Protein AF-A0A511D660-F1 (afdb_monomer_lite)

Foldseek 3Di:
DDDDDDDPPVPPDPPPPVPDDPPPFDKDKDKDWAQPVCNVVVVVVCVVVQWDWDDWDADPDNRTIMTMTMHTDDDD

Secondary structure (DSSP, 8-state):
------S-SSSSSSSTT---PPPP--EEEEEEEEPGGGHHHHHHHHHHTTPEEEEEEE-SSTT-EEEEEEEE----

Structure (mmCIF, N/CA/C/O backbone):
data_AF-A0A511D660-F1
#
_entry.id   AF-A0A511D660-F1
#
loop_
_atom_site.group_PDB
_atom_site.id
_atom_site.type_symbol
_atom_site.label_atom_id
_atom_site.label_alt_id
_atom_site.label_comp_id
_atom_site.label_asym_id
_atom_site.label_entity_id
_atom_site.label_seq_id
_atom_site.pdbx_PDB_ins_code
_atom_site.Cartn_x
_atom_site.Cartn_y
_atom_site.Cartn_z
_atom_site.occupancy
_atom_site.B_iso_or_equiv
_atom_site.auth_seq_id
_atom_site.auth_comp_id
_atom_site.auth_asym_id
_atom_site.auth_atom_id
_atom_site.pdbx_PDB_model_num
ATOM 1 N N . MET A 1 1 ? -41.964 17.832 60.680 1.00 42.94 1 MET A N 1
ATOM 2 C CA . MET A 1 1 ? -42.562 17.101 59.539 1.00 42.94 1 MET A CA 1
ATOM 3 C C . MET A 1 1 ? -41.666 17.288 58.316 1.00 42.94 1 MET A C 1
ATOM 5 O O . MET A 1 1 ? -41.408 18.419 57.933 1.00 42.94 1 MET A O 1
ATOM 9 N N . ARG A 1 2 ? -41.115 16.205 57.763 1.00 47.12 2 ARG A N 1
ATOM 10 C CA . ARG A 1 2 ? -40.331 16.131 56.508 1.00 47.12 2 ARG A CA 1
ATOM 11 C C . ARG A 1 2 ? -41.006 15.047 55.640 1.00 47.12 2 ARG A C 1
ATOM 13 O O . ARG A 1 2 ? -41.636 14.178 56.237 1.00 47.12 2 ARG A O 1
ATOM 20 N N . PRO A 1 3 ? -40.752 14.937 54.325 1.00 56.28 3 PRO A N 1
ATOM 21 C CA . PRO A 1 3 ? -40.353 15.968 53.356 1.00 56.28 3 PRO A CA 1
ATOM 22 C C . PRO A 1 3 ? -41.099 15.807 52.003 1.00 56.28 3 PRO A C 1
ATOM 24 O O . PRO A 1 3 ? -41.476 14.700 51.632 1.00 56.28 3 PRO A O 1
ATOM 27 N N . ARG A 1 4 ? -41.255 16.863 51.191 1.00 51.03 4 ARG A N 1
ATOM 28 C CA . ARG A 1 4 ? -41.634 16.685 49.774 1.00 51.03 4 ARG A CA 1
ATOM 29 C C . ARG A 1 4 ? -40.410 16.900 48.895 1.00 51.03 4 ARG A C 1
ATOM 31 O O . ARG A 1 4 ? -39.942 18.012 48.689 1.00 51.03 4 ARG A O 1
ATOM 38 N N . ALA A 1 5 ? -39.840 15.769 48.501 1.00 50.72 5 ALA A N 1
ATOM 39 C CA . ALA A 1 5 ? -38.677 15.640 47.651 1.00 50.72 5 ALA A CA 1
ATOM 40 C C . ALA A 1 5 ? -39.060 15.930 46.193 1.00 50.72 5 ALA A C 1
ATOM 42 O O . ALA A 1 5 ? -39.660 15.092 45.529 1.00 50.72 5 ALA A O 1
ATOM 43 N N . GLU A 1 6 ? -38.676 17.095 45.681 1.00 51.81 6 GLU A N 1
ATOM 44 C CA . GLU A 1 6 ? -38.775 17.439 44.257 1.00 51.81 6 GLU A CA 1
ATOM 45 C C . GLU A 1 6 ? -37.382 17.796 43.738 1.00 51.81 6 GLU A C 1
ATOM 47 O O . GLU A 1 6 ? -37.060 18.939 43.444 1.00 51.81 6 GLU A O 1
ATOM 52 N N . SER A 1 7 ? -36.479 16.813 43.715 1.00 48.72 7 SER A N 1
ATOM 53 C CA . SER A 1 7 ? -35.117 16.996 43.186 1.00 48.72 7 SER A CA 1
ATOM 54 C C . SER A 1 7 ? -34.493 15.671 42.734 1.00 48.72 7 SER A C 1
ATOM 56 O O . SER A 1 7 ? -33.373 15.351 43.120 1.00 48.72 7 SER A O 1
ATOM 58 N N . ALA A 1 8 ? -35.205 14.829 41.973 1.00 52.69 8 ALA A N 1
ATOM 59 C CA . ALA A 1 8 ? -34.614 13.549 41.542 1.00 52.69 8 ALA A CA 1
ATOM 60 C C . ALA A 1 8 ? -35.189 12.908 40.265 1.00 52.69 8 ALA A C 1
ATOM 62 O O . ALA A 1 8 ? -34.828 11.774 39.957 1.00 52.69 8 ALA A O 1
ATOM 63 N N . ALA A 1 9 ? -36.062 13.580 39.506 1.00 55.66 9 ALA A N 1
ATOM 64 C CA . ALA A 1 9 ? -36.663 12.985 38.303 1.00 55.66 9 ALA A CA 1
ATOM 65 C C . ALA A 1 9 ? -35.871 13.252 37.010 1.00 55.66 9 ALA A C 1
ATOM 67 O O . ALA A 1 9 ? -36.019 12.516 36.042 1.00 55.66 9 ALA A O 1
ATOM 68 N N . TRP A 1 10 ? -34.976 14.244 36.997 1.00 49.44 10 TRP A N 1
ATOM 69 C CA . TRP A 1 10 ? -34.186 14.580 35.806 1.00 49.44 10 TRP A CA 1
ATOM 70 C C . TRP A 1 10 ? -32.854 13.813 35.697 1.00 49.44 10 TRP A C 1
ATOM 72 O O . TRP A 1 10 ? -32.155 13.928 34.696 1.00 49.44 10 TRP A O 1
ATOM 82 N N . ARG A 1 11 ? -32.487 12.987 36.688 1.00 57.12 11 ARG A N 1
ATOM 83 C CA . ARG A 1 11 ? -31.165 12.325 36.749 1.00 57.12 11 ARG A CA 1
ATOM 84 C C . ARG A 1 11 ? -31.078 10.965 36.029 1.00 57.12 11 ARG A C 1
ATOM 86 O O . ARG A 1 11 ? -30.078 10.281 36.205 1.00 57.12 11 ARG A O 1
ATOM 93 N N . ARG A 1 12 ? -32.089 10.522 35.263 1.00 57.94 12 ARG A N 1
ATOM 94 C CA . ARG A 1 12 ? -32.155 9.120 34.775 1.00 57.94 12 ARG A CA 1
ATOM 95 C C . ARG A 1 12 ? -32.301 8.876 33.271 1.00 57.94 12 ARG A C 1
ATOM 97 O O . ARG A 1 12 ? -32.364 7.715 32.886 1.00 57.94 12 ARG A O 1
ATOM 104 N N . THR A 1 13 ? -32.281 9.900 32.418 1.00 58.53 13 THR A N 1
ATOM 105 C CA . THR A 1 13 ? -32.527 9.696 30.970 1.00 58.53 13 THR A CA 1
ATOM 106 C C . THR A 1 13 ? -31.364 10.091 30.057 1.00 58.53 13 THR A C 1
ATOM 108 O O . THR A 1 13 ? -31.469 9.940 28.847 1.00 58.53 13 THR A O 1
ATOM 111 N N . LEU A 1 14 ? -30.237 10.561 30.605 1.00 53.56 14 LEU A N 1
ATOM 112 C CA . LEU A 1 14 ? -29.093 11.023 29.800 1.00 53.56 14 LEU A CA 1
ATOM 113 C C . LEU A 1 14 ? -27.869 10.097 29.828 1.00 53.56 14 LEU A C 1
ATOM 115 O O . LEU A 1 14 ? -26.931 10.322 29.072 1.00 53.56 14 LEU A O 1
ATOM 119 N N . GLN A 1 15 ? -27.870 9.033 30.636 1.00 56.22 15 GLN A N 1
ATOM 120 C CA . GLN A 1 15 ? -26.698 8.153 30.748 1.00 56.22 15 GLN A CA 1
ATOM 121 C C . GLN A 1 15 ? -26.680 7.012 29.712 1.00 56.22 15 GLN A C 1
ATOM 123 O O . GLN A 1 15 ? -25.654 6.368 29.527 1.00 56.22 15 GLN A O 1
ATOM 128 N N . SER A 1 16 ? -27.790 6.753 29.014 1.00 55.28 16 SER A N 1
ATOM 129 C CA . SER A 1 16 ? -27.969 5.520 28.228 1.00 55.28 16 SER A CA 1
ATOM 130 C C . SER A 1 16 ? -27.546 5.617 26.757 1.00 55.28 16 SER A C 1
ATOM 132 O O . SER A 1 16 ? -27.749 4.664 26.012 1.00 55.28 16 SER A O 1
ATOM 134 N N . ARG A 1 17 ? -26.984 6.749 26.305 1.00 60.91 17 ARG A N 1
ATOM 135 C CA . ARG A 1 17 ? -26.548 6.939 24.904 1.00 60.91 17 ARG A CA 1
ATOM 136 C C . ARG A 1 17 ? -25.052 7.224 24.746 1.00 60.91 17 ARG A C 1
ATOM 138 O O . ARG A 1 17 ? -24.618 7.697 23.707 1.00 60.91 17 ARG A O 1
ATOM 145 N N . 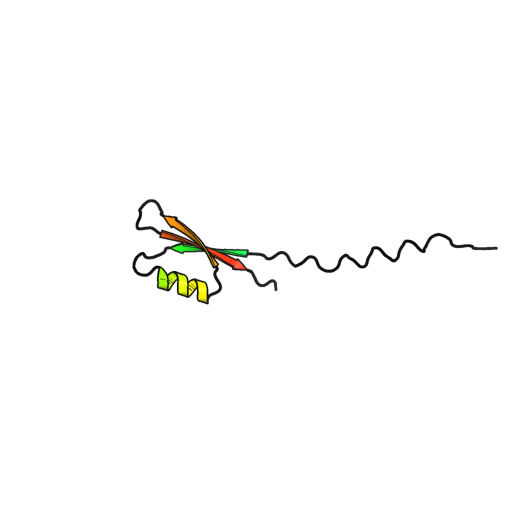ILE A 1 18 ? -24.246 6.852 25.732 1.00 62.66 18 ILE A N 1
ATOM 146 C CA . ILE A 1 18 ? -22.821 6.548 25.522 1.00 62.66 18 ILE A CA 1
ATOM 147 C C . ILE A 1 18 ? -22.698 5.064 25.150 1.00 62.66 18 ILE A C 1
ATOM 149 O O . ILE A 1 18 ? -22.011 4.282 25.795 1.00 62.66 18 ILE A O 1
ATOM 153 N N . MET A 1 19 ? -23.461 4.650 24.136 1.00 58.72 19 MET A N 1
ATOM 154 C CA . MET A 1 19 ? -23.326 3.328 23.535 1.00 58.72 19 MET A CA 1
ATOM 155 C C . MET A 1 19 ? -22.178 3.401 22.535 1.00 58.72 19 MET A C 1
ATOM 157 O O . MET A 1 19 ? -22.281 4.144 21.564 1.00 58.72 19 MET A O 1
ATOM 161 N N . SER A 1 20 ? -21.106 2.665 22.840 1.00 62.53 20 SER A N 1
ATOM 162 C CA . SER A 1 20 ? -19.965 2.312 21.991 1.00 62.53 20 SER A CA 1
ATOM 163 C C . SER A 1 20 ? -19.572 3.355 20.948 1.00 62.53 20 SER A C 1
ATOM 165 O O . SER A 1 20 ? -20.124 3.376 19.849 1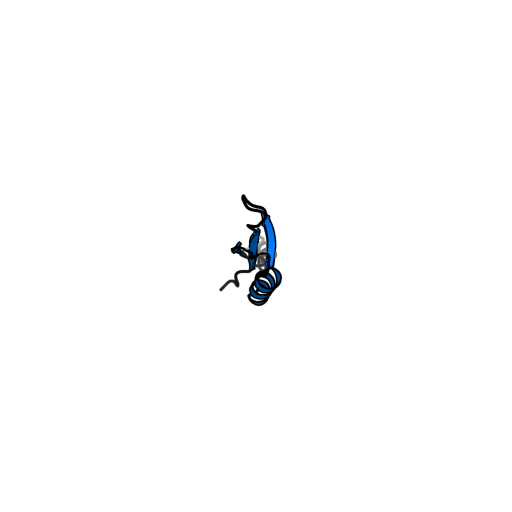.00 62.53 20 SER A O 1
ATOM 167 N N . SER A 1 21 ? -18.520 4.136 21.228 1.00 62.41 21 SER A N 1
ATOM 168 C CA . SER A 1 21 ? -17.703 4.638 20.118 1.00 62.41 21 SER A CA 1
ATOM 169 C C . SER A 1 21 ? -17.364 3.433 19.240 1.00 62.41 21 SER A C 1
ATOM 171 O O . SER A 1 21 ? -16.809 2.470 19.781 1.00 62.41 21 SER A O 1
ATOM 173 N N . PRO A 1 22 ? -17.698 3.425 17.934 1.00 65.38 22 PRO A N 1
ATOM 174 C CA . PRO A 1 22 ? -17.132 2.425 17.046 1.00 65.38 22 PRO A CA 1
ATOM 175 C C . PRO A 1 22 ? -15.620 2.506 17.246 1.00 65.38 22 PRO A C 1
ATOM 177 O O . PRO A 1 22 ? -15.046 3.596 17.169 1.00 65.38 22 PRO A O 1
ATOM 180 N N . GLY A 1 23 ? -15.006 1.392 17.653 1.00 71.25 23 GLY A N 1
ATOM 181 C CA . GLY A 1 23 ? -13.581 1.367 17.959 1.00 71.25 23 GLY A CA 1
ATOM 182 C C . GLY A 1 23 ? -12.822 1.978 16.788 1.00 71.25 23 GLY A C 1
ATOM 183 O O . GLY A 1 23 ? -13.046 1.585 15.644 1.00 71.25 23 GLY A O 1
ATOM 184 N N . VAL A 1 24 ? -11.987 2.987 17.055 1.00 82.38 24 VAL A N 1
ATOM 185 C CA . VAL A 1 24 ? -11.212 3.645 15.999 1.00 82.38 24 VAL A CA 1
ATOM 186 C C . VAL A 1 24 ? -10.372 2.576 15.311 1.00 82.38 24 VAL A C 1
ATOM 188 O O . VAL A 1 24 ? -9.538 1.931 15.951 1.00 82.38 24 VAL A O 1
ATOM 191 N N . THR A 1 25 ? -10.597 2.373 14.013 1.00 86.31 25 THR A N 1
ATOM 192 C CA . THR A 1 25 ? -9.792 1.443 13.223 1.00 86.31 25 THR A CA 1
ATOM 193 C C . THR A 1 25 ? -8.362 1.961 13.183 1.00 86.31 25 THR A C 1
ATOM 195 O O . THR A 1 25 ? -8.087 3.024 12.623 1.00 86.31 25 THR A O 1
ATOM 198 N N . ARG A 1 26 ? -7.446 1.216 13.803 1.00 90.19 26 ARG A N 1
ATOM 199 C CA . ARG A 1 26 ? -6.010 1.480 13.707 1.00 90.19 26 ARG A CA 1
ATOM 200 C C . ARG A 1 26 ? -5.466 0.799 12.457 1.00 90.19 26 ARG A C 1
ATOM 202 O O . ARG A 1 26 ? -5.915 -0.290 12.109 1.00 90.19 26 ARG A O 1
ATOM 209 N N . TRP A 1 27 ? -4.501 1.435 11.807 1.00 95.31 27 TRP A N 1
ATOM 210 C CA . TRP A 1 27 ? -3.923 0.967 10.550 1.00 95.31 27 TRP A CA 1
ATOM 211 C C . TRP A 1 27 ? -2.438 0.674 10.717 1.00 95.31 27 TRP A C 1
ATOM 213 O O . TRP A 1 27 ? -1.715 1.436 11.359 1.00 95.31 27 TRP A O 1
ATOM 223 N N . GLU A 1 28 ? -2.007 -0.429 10.124 1.00 96.56 28 GLU A N 1
ATOM 224 C CA . GLU A 1 28 ? -0.612 -0.769 9.876 1.00 96.56 28 GLU A CA 1
ATOM 225 C C . GLU A 1 28 ? -0.260 -0.326 8.452 1.00 96.56 28 GLU A C 1
ATOM 227 O O . GLU A 1 28 ? -1.088 -0.470 7.551 1.00 96.56 28 GLU A O 1
ATOM 232 N N . TYR A 1 29 ? 0.946 0.205 8.246 1.00 97.75 29 TYR A N 1
ATOM 233 C CA . TYR A 1 29 ? 1.432 0.650 6.939 1.00 97.75 29 TYR A CA 1
ATOM 234 C C . TYR A 1 29 ? 2.733 -0.062 6.588 1.00 97.75 29 TYR A C 1
ATOM 236 O O . TYR A 1 29 ? 3.593 -0.247 7.448 1.00 97.75 29 TYR A O 1
ATOM 244 N N . LEU A 1 30 ? 2.882 -0.422 5.316 1.00 97.88 30 LEU A N 1
ATOM 245 C CA . LEU A 1 30 ? 4.064 -1.096 4.790 1.00 97.88 30 LEU A CA 1
ATOM 246 C C . LEU A 1 30 ? 4.471 -0.462 3.463 1.00 97.88 30 LEU A C 1
ATOM 248 O O . LEU A 1 30 ? 3.627 -0.135 2.630 1.00 97.88 30 LEU A O 1
ATOM 252 N N . THR A 1 31 ? 5.777 -0.348 3.258 1.00 97.25 31 THR A N 1
ATOM 253 C CA . THR A 1 31 ? 6.375 0.064 1.991 1.00 97.25 31 THR A CA 1
ATOM 254 C C . THR A 1 31 ? 7.198 -1.096 1.446 1.00 97.25 31 THR A C 1
ATOM 256 O O . THR A 1 31 ? 8.041 -1.631 2.168 1.00 97.25 31 THR A O 1
ATOM 259 N N . ALA A 1 32 ? 6.981 -1.482 0.188 1.00 96.25 32 ALA A N 1
ATOM 260 C CA . ALA A 1 32 ? 7.732 -2.564 -0.447 1.00 96.25 32 ALA A CA 1
ATOM 261 C C . ALA A 1 32 ? 8.171 -2.198 -1.876 1.00 96.25 32 ALA A C 1
ATOM 263 O O . ALA A 1 32 ? 7.411 -1.556 -2.608 1.00 96.25 32 ALA A O 1
ATOM 264 N N . PRO A 1 33 ? 9.380 -2.607 -2.301 1.00 95.50 33 PRO A N 1
ATOM 265 C CA . PRO A 1 33 ? 9.815 -2.439 -3.679 1.00 95.50 33 PRO A CA 1
ATOM 266 C C . PRO A 1 33 ? 9.045 -3.385 -4.609 1.00 95.50 33 PRO A C 1
ATOM 268 O O . PRO A 1 33 ? 8.782 -4.542 -4.272 1.00 95.50 33 PRO A O 1
ATOM 271 N N . LEU A 1 34 ? 8.719 -2.903 -5.804 1.00 95.31 34 LEU A N 1
ATOM 272 C CA . LEU A 1 34 ? 8.138 -3.701 -6.875 1.00 95.31 34 LEU A CA 1
ATOM 273 C C . LEU A 1 34 ? 9.202 -4.005 -7.928 1.00 95.31 34 LEU A C 1
ATOM 275 O O . LEU A 1 34 ? 9.933 -3.126 -8.379 1.00 95.31 34 LEU A O 1
ATOM 279 N N . LEU A 1 35 ? 9.245 -5.262 -8.360 1.00 94.56 35 LEU A N 1
ATOM 280 C CA . LEU A 1 35 ? 10.037 -5.682 -9.510 1.00 94.56 35 LEU A CA 1
ATOM 281 C C . LEU A 1 35 ? 9.159 -5.582 -10.762 1.00 94.56 35 LEU A C 1
ATOM 283 O O . LEU A 1 35 ? 8.088 -6.192 -10.817 1.00 94.56 35 LEU A O 1
ATOM 287 N N . ILE A 1 36 ? 9.604 -4.840 -11.777 1.00 91.19 36 ILE A N 1
ATOM 288 C CA . ILE A 1 36 ? 8.811 -4.523 -12.980 1.00 91.19 36 ILE A CA 1
ATOM 289 C C . ILE A 1 36 ? 8.298 -5.769 -13.716 1.00 91.19 36 ILE A C 1
ATOM 291 O O . ILE A 1 36 ? 7.152 -5.807 -14.153 1.00 91.19 36 ILE A O 1
ATOM 295 N N . HIS A 1 37 ? 9.093 -6.838 -13.765 1.00 93.25 37 HIS A N 1
ATOM 296 C CA . HIS A 1 37 ? 8.707 -8.094 -14.418 1.00 93.25 37 HIS A CA 1
ATOM 297 C C . HIS A 1 37 ? 7.900 -9.043 -13.521 1.00 93.25 37 HIS A C 1
ATOM 299 O O . HIS A 1 37 ? 7.495 -10.109 -13.973 1.00 93.25 37 HIS A O 1
ATOM 305 N N . ASN A 1 38 ? 7.660 -8.674 -12.258 1.00 95.56 38 ASN A N 1
ATOM 306 C CA . ASN A 1 38 ? 6.941 -9.509 -11.293 1.00 95.56 38 ASN A CA 1
ATOM 307 C C . ASN A 1 38 ? 5.908 -8.730 -10.461 1.00 95.56 38 ASN A C 1
ATOM 309 O O . ASN A 1 38 ? 5.472 -9.189 -9.406 1.00 95.56 38 ASN A O 1
ATOM 313 N N . THR A 1 39 ? 5.510 -7.540 -10.921 1.00 95.56 39 THR A N 1
ATOM 314 C CA . THR A 1 39 ? 4.666 -6.621 -10.142 1.00 95.56 39 THR A CA 1
ATOM 315 C C . THR A 1 39 ? 3.348 -7.277 -9.737 1.00 95.56 39 THR A C 1
ATOM 317 O O . THR A 1 39 ? 2.985 -7.234 -8.566 1.00 95.56 39 THR A O 1
ATOM 320 N N . LYS A 1 40 ? 2.677 -7.970 -10.669 1.00 96.06 40 LYS A N 1
ATOM 321 C CA . LYS A 1 40 ? 1.417 -8.671 -10.386 1.00 96.06 40 LYS A CA 1
ATOM 322 C C . LYS A 1 40 ? 1.561 -9.676 -9.240 1.00 96.06 40 LYS A C 1
ATOM 324 O O . LYS A 1 40 ? 0.771 -9.641 -8.307 1.00 96.06 40 LYS A O 1
ATOM 329 N N . ALA A 1 41 ? 2.568 -10.547 -9.292 1.00 97.62 41 ALA A N 1
ATOM 330 C CA . ALA A 1 41 ? 2.738 -11.585 -8.277 1.00 97.62 41 ALA A CA 1
ATOM 331 C C . ALA A 1 41 ? 3.011 -10.990 -6.887 1.00 97.62 41 ALA A C 1
ATOM 333 O O . ALA A 1 41 ? 2.500 -11.500 -5.893 1.00 97.62 41 ALA A O 1
ATOM 334 N N . ILE A 1 42 ? 3.780 -9.896 -6.822 1.00 97.19 42 ILE A N 1
ATOM 335 C CA . ILE A 1 42 ? 4.049 -9.177 -5.571 1.00 97.19 42 ILE A CA 1
ATOM 336 C C . ILE A 1 42 ? 2.749 -8.591 -5.004 1.00 97.19 42 ILE A C 1
ATOM 338 O O . ILE A 1 42 ? 2.444 -8.815 -3.834 1.00 97.19 42 ILE A O 1
ATOM 342 N N . LEU A 1 43 ? 1.956 -7.901 -5.830 1.00 97.69 43 LEU A N 1
ATOM 343 C CA . LEU A 1 43 ? 0.673 -7.331 -5.408 1.00 97.69 43 LEU A CA 1
ATOM 344 C C . LEU A 1 43 ? -0.322 -8.413 -4.964 1.00 97.69 43 LEU A C 1
ATOM 346 O O . LEU A 1 43 ? -0.970 -8.254 -3.932 1.00 97.69 43 LEU A O 1
ATOM 350 N N . ASP A 1 44 ? -0.399 -9.531 -5.689 1.00 98.06 44 ASP A N 1
ATOM 351 C CA . ASP A 1 44 ? -1.267 -10.657 -5.336 1.00 98.06 44 ASP A CA 1
ATOM 352 C C . ASP A 1 44 ? -0.862 -11.303 -4.000 1.00 98.06 44 ASP A C 1
ATOM 354 O O . ASP A 1 44 ? -1.731 -11.714 -3.231 1.00 98.06 44 ASP A O 1
ATOM 358 N N . ASN A 1 45 ? 0.444 -11.420 -3.717 1.00 98.12 45 ASN A N 1
ATOM 359 C CA . ASN A 1 45 ? 0.943 -11.932 -2.437 1.00 98.12 45 ASN A CA 1
ATOM 360 C C . ASN A 1 45 ? 0.504 -11.023 -1.281 1.00 98.12 45 ASN A C 1
ATOM 362 O O . ASN A 1 45 ? -0.130 -11.500 -0.344 1.00 98.12 45 ASN A O 1
ATOM 366 N N . PHE A 1 46 ? 0.752 -9.715 -1.389 1.00 98.12 46 PHE A N 1
ATOM 367 C CA . PHE A 1 46 ? 0.337 -8.754 -0.365 1.00 98.12 46 PHE A CA 1
ATOM 368 C C . PHE A 1 46 ? -1.186 -8.716 -0.185 1.00 98.12 46 PHE A C 1
ATOM 370 O O . PHE A 1 46 ? -1.668 -8.707 0.948 1.00 98.12 46 PHE A O 1
ATOM 377 N N . GLY A 1 47 ? -1.947 -8.771 -1.281 1.00 97.25 47 GLY A N 1
ATOM 378 C CA . GLY A 1 47 ? -3.407 -8.846 -1.232 1.00 97.25 47 GLY A CA 1
ATOM 379 C C . GLY A 1 47 ? -3.912 -10.087 -0.490 1.00 97.25 47 GLY A C 1
ATOM 380 O O . GLY A 1 47 ? -4.829 -9.983 0.324 1.00 97.25 47 GLY A O 1
ATOM 381 N N . ARG A 1 48 ? -3.281 -11.252 -0.702 1.00 97.94 48 ARG A N 1
ATOM 382 C CA . ARG A 1 48 ? -3.580 -12.484 0.055 1.00 97.94 48 ARG A CA 1
ATOM 383 C C . ARG A 1 48 ? -3.264 -12.362 1.546 1.00 97.94 48 ARG A C 1
ATOM 385 O O . ARG A 1 48 ? -4.014 -12.896 2.356 1.00 97.94 48 ARG A O 1
ATOM 392 N N . ASP A 1 49 ? -2.227 -11.612 1.899 1.00 96.81 49 ASP A N 1
ATOM 393 C CA . ASP A 1 49 ? -1.842 -11.332 3.290 1.00 96.81 49 ASP A CA 1
ATOM 394 C C . ASP A 1 49 ? -2.710 -10.237 3.958 1.00 96.81 49 ASP A C 1
ATOM 396 O O . ASP A 1 49 ? -2.473 -9.837 5.107 1.00 96.81 49 ASP A O 1
ATOM 400 N N . GLY A 1 50 ? -3.730 -9.742 3.247 1.00 96.56 50 GLY A N 1
ATOM 401 C CA . GLY A 1 50 ? -4.697 -8.761 3.736 1.00 96.56 50 GLY A CA 1
ATOM 402 C C . GLY A 1 50 ? -4.242 -7.309 3.611 1.00 96.56 50 GLY A C 1
ATOM 403 O O . GLY A 1 50 ? -4.862 -6.429 4.208 1.00 96.56 50 GLY A O 1
ATOM 404 N N . TRP A 1 51 ? -3.166 -7.040 2.873 1.00 98.19 51 TRP A N 1
ATOM 405 C CA . TRP A 1 51 ? -2.724 -5.678 2.594 1.00 98.19 51 TRP A CA 1
ATOM 406 C C . TRP A 1 51 ? -3.533 -5.053 1.458 1.00 98.19 51 TRP A C 1
ATOM 408 O O . TRP A 1 51 ? -3.720 -5.640 0.394 1.00 98.19 51 TRP A O 1
ATOM 418 N N . GLU A 1 52 ? -3.960 -3.815 1.666 1.00 97.81 52 GLU A N 1
ATOM 419 C CA . GLU A 1 5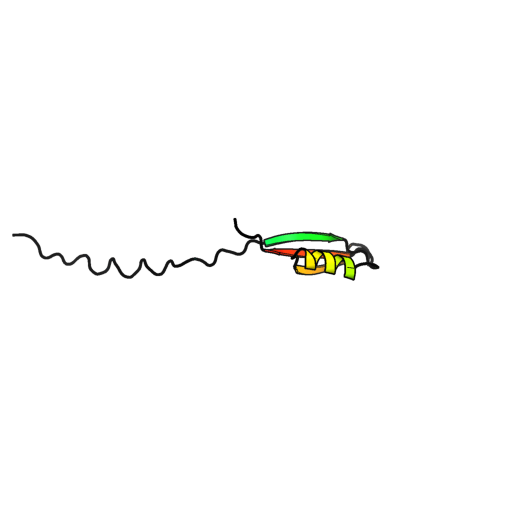2 ? -4.605 -2.979 0.661 1.00 97.81 52 GLU A CA 1
ATOM 420 C C . GLU A 1 52 ? -3.557 -2.062 0.021 1.00 97.81 52 GLU A C 1
ATOM 422 O O . GLU A 1 52 ? -2.861 -1.324 0.724 1.00 97.81 52 GLU A O 1
ATOM 427 N N . LEU A 1 53 ? -3.441 -2.100 -1.310 1.00 98.19 53 LEU A N 1
ATOM 428 C CA . LEU A 1 53 ? -2.577 -1.191 -2.061 1.00 98.19 53 LEU A CA 1
ATOM 429 C C . LEU A 1 53 ? -3.144 0.233 -2.003 1.00 98.19 53 LEU A C 1
ATOM 431 O O . LEU A 1 53 ? -4.277 0.472 -2.411 1.00 98.19 53 LEU A O 1
ATOM 435 N N . VAL A 1 54 ? -2.330 1.181 -1.543 1.00 97.94 54 VAL A N 1
ATOM 436 C CA . VAL A 1 54 ? -2.680 2.606 -1.483 1.00 97.94 54 VAL A CA 1
ATOM 437 C C . VAL A 1 54 ? -2.225 3.322 -2.748 1.00 97.94 54 VAL A C 1
ATOM 439 O O . VAL A 1 54 ? -3.012 4.013 -3.387 1.00 97.94 54 VAL A O 1
ATOM 442 N N . THR A 1 55 ? -0.945 3.187 -3.099 1.00 97.44 55 THR A N 1
ATOM 443 C CA . THR A 1 55 ? -0.370 3.823 -4.289 1.00 97.44 55 THR A CA 1
ATOM 444 C C . THR A 1 55 ? 0.946 3.165 -4.694 1.00 97.44 55 THR A C 1
ATOM 446 O O . THR A 1 55 ? 1.574 2.462 -3.897 1.00 97.44 55 THR A O 1
ATOM 449 N N . VAL A 1 56 ? 1.368 3.428 -5.930 1.00 96.12 56 VAL A N 1
ATOM 450 C CA . VAL A 1 56 ? 2.688 3.085 -6.462 1.00 96.12 56 VAL A CA 1
ATOM 451 C C . VAL A 1 56 ? 3.367 4.365 -6.937 1.00 96.12 56 VAL A C 1
ATOM 453 O O . VAL A 1 56 ? 2.788 5.121 -7.715 1.00 96.12 56 VAL A O 1
ATOM 456 N N . THR A 1 57 ? 4.602 4.581 -6.497 1.00 94.94 57 THR A N 1
ATOM 457 C CA . THR A 1 57 ? 5.413 5.747 -6.862 1.00 94.94 57 THR A CA 1
ATOM 458 C C . THR A 1 57 ? 6.706 5.294 -7.533 1.00 94.94 57 THR A C 1
ATOM 460 O O . THR A 1 57 ? 7.291 4.276 -7.158 1.00 94.94 57 THR A O 1
ATOM 463 N N . THR A 1 58 ? 7.164 6.058 -8.521 1.00 93.56 58 THR A N 1
ATOM 464 C CA . THR A 1 58 ? 8.487 5.901 -9.135 1.00 93.56 58 THR A CA 1
ATOM 465 C C . THR A 1 58 ? 9.552 6.590 -8.283 1.00 93.56 58 THR A C 1
ATOM 467 O O . THR A 1 58 ? 9.364 7.732 -7.862 1.00 93.56 58 THR A O 1
ATOM 470 N N . GLY A 1 59 ? 10.671 5.911 -8.039 1.00 82.25 59 GLY A N 1
ATOM 471 C CA . GLY A 1 59 ? 11.851 6.467 -7.383 1.00 82.25 59 GLY A CA 1
ATOM 472 C C . GLY A 1 59 ? 12.661 7.381 -8.305 1.00 82.25 59 GLY A C 1
ATOM 473 O O . GLY A 1 59 ? 12.150 7.924 -9.281 1.00 82.25 59 GLY A O 1
ATOM 474 N N . ALA A 1 60 ? 13.953 7.534 -8.005 1.00 84.56 60 ALA A N 1
ATOM 475 C CA . ALA A 1 60 ? 14.862 8.356 -8.808 1.00 84.56 60 ALA A CA 1
ATOM 476 C C . ALA A 1 60 ? 14.976 7.866 -10.265 1.00 84.56 60 ALA A C 1
ATOM 478 O O . ALA A 1 60 ? 15.187 8.671 -11.170 1.00 84.56 60 ALA A O 1
ATOM 479 N N . ASN A 1 61 ? 14.784 6.560 -10.484 1.00 87.12 61 ASN A N 1
ATOM 480 C CA . ASN A 1 61 ? 14.790 5.936 -11.800 1.00 87.12 61 ASN A CA 1
ATOM 481 C C . ASN A 1 61 ? 13.400 5.350 -12.124 1.00 87.12 61 ASN A C 1
ATOM 483 O O . ASN A 1 61 ? 12.749 4.823 -11.217 1.00 87.12 61 ASN A O 1
ATOM 487 N N . PRO A 1 62 ? 12.972 5.328 -13.404 1.00 81.81 62 PRO A N 1
ATOM 488 C CA . PRO A 1 62 ? 11.674 4.772 -13.811 1.00 81.81 62 PRO A CA 1
ATOM 489 C C . PRO A 1 62 ? 11.477 3.297 -13.440 1.00 81.81 62 PRO A C 1
ATOM 491 O O . PRO A 1 62 ? 10.351 2.843 -13.266 1.00 81.81 62 PRO A O 1
ATOM 494 N N . GLU A 1 63 ? 12.574 2.549 -13.310 1.00 86.94 63 GLU A N 1
ATOM 495 C CA . GLU A 1 63 ? 12.549 1.120 -12.991 1.00 86.94 63 GLU A CA 1
ATOM 496 C C . GLU A 1 63 ? 12.390 0.825 -11.495 1.00 86.94 63 GLU A C 1
ATOM 498 O O . GLU A 1 63 ? 12.098 -0.305 -11.101 1.00 86.94 63 GLU A O 1
ATOM 503 N N . GLN A 1 64 ? 12.576 1.836 -10.647 1.00 91.50 64 GLN A N 1
ATOM 504 C CA . GLN A 1 64 ? 12.441 1.704 -9.204 1.00 91.50 64 GLN A CA 1
ATOM 505 C C . GLN A 1 64 ? 11.011 2.039 -8.803 1.00 91.50 64 GLN A C 1
ATOM 507 O O . GLN A 1 64 ? 10.679 3.192 -8.539 1.00 91.50 64 GLN A O 1
ATOM 512 N N . LEU A 1 65 ? 10.158 1.023 -8.756 1.00 94.69 65 LEU A N 1
ATOM 513 C CA . LEU A 1 65 ? 8.788 1.170 -8.285 1.00 94.69 65 LEU A CA 1
ATOM 514 C C . LE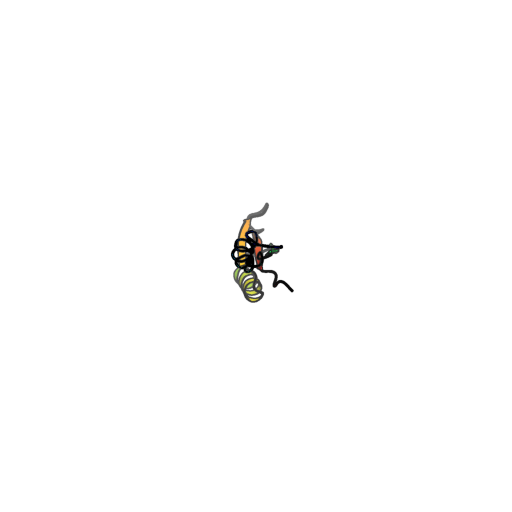U A 1 65 ? 8.692 0.827 -6.799 1.00 94.69 65 LEU A C 1
ATOM 516 O O . LEU A 1 65 ? 9.236 -0.178 -6.338 1.00 94.69 65 LEU A O 1
ATOM 520 N N . VAL A 1 66 ? 7.969 1.655 -6.053 1.00 95.62 66 VAL A N 1
ATOM 521 C CA . VAL A 1 66 ? 7.699 1.457 -4.628 1.00 95.62 66 VAL A CA 1
ATOM 522 C C . VAL A 1 66 ? 6.195 1.471 -4.410 1.00 95.62 66 VAL A C 1
ATOM 524 O O . VAL A 1 66 ? 5.519 2.418 -4.811 1.00 95.62 66 VAL A O 1
ATOM 527 N N . ALA A 1 67 ? 5.676 0.428 -3.771 1.00 97.44 67 ALA A N 1
ATOM 528 C CA . ALA A 1 67 ? 4.276 0.324 -3.394 1.00 97.44 67 ALA A CA 1
ATOM 529 C C . ALA A 1 67 ? 4.086 0.627 -1.907 1.00 97.44 67 ALA A C 1
ATOM 531 O O . ALA A 1 67 ? 4.855 0.166 -1.058 1.00 97.44 67 ALA A O 1
ATOM 532 N N . PHE A 1 68 ? 3.029 1.376 -1.613 1.00 98.06 68 PHE A N 1
ATOM 533 C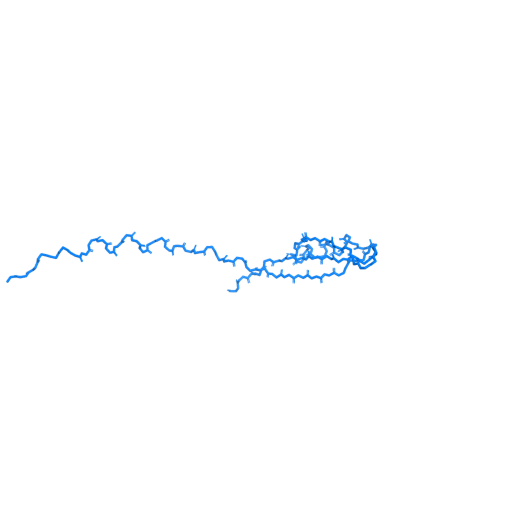 CA . PHE A 1 68 ? 2.574 1.667 -0.261 1.00 98.06 68 PHE A CA 1
ATOM 534 C C . PHE A 1 68 ? 1.302 0.881 0.015 1.00 98.06 68 PHE A C 1
ATOM 536 O O . PHE A 1 68 ? 0.359 0.919 -0.779 1.00 98.06 68 PHE A O 1
ATOM 543 N N . PHE A 1 69 ? 1.264 0.210 1.157 1.00 98.50 69 PHE A N 1
ATOM 544 C CA . PHE A 1 69 ? 0.153 -0.621 1.584 1.00 98.50 69 PHE A CA 1
ATOM 545 C C . PHE A 1 69 ? -0.356 -0.196 2.954 1.00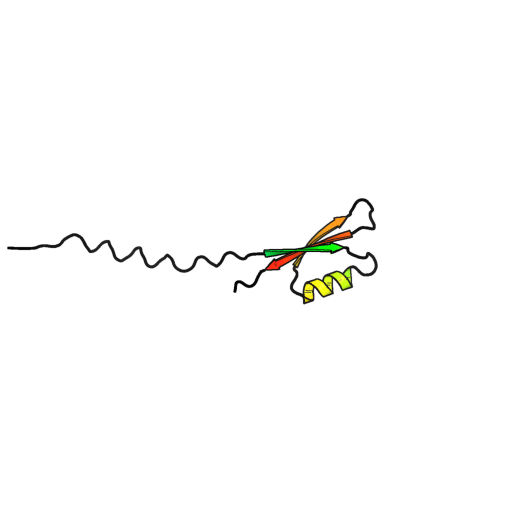 98.50 69 PHE A C 1
ATOM 547 O O . PHE A 1 69 ? 0.384 0.375 3.762 1.00 98.50 69 PHE A O 1
ATOM 554 N N . LYS A 1 70 ? -1.614 -0.529 3.233 1.00 97.69 70 LYS A N 1
ATOM 555 C CA . LYS A 1 70 ? -2.210 -0.423 4.565 1.00 97.69 70 LYS A CA 1
ATOM 556 C C . LYS A 1 70 ? -3.003 -1.682 4.909 1.00 97.69 70 LYS A C 1
ATOM 558 O O . LYS A 1 70 ? -3.500 -2.361 4.015 1.00 97.69 70 LYS A O 1
ATOM 563 N N . ARG A 1 71 ? -3.171 -1.973 6.195 1.00 96.94 71 ARG A N 1
ATOM 564 C CA . ARG A 1 71 ? -4.037 -3.056 6.688 1.00 96.94 71 ARG A CA 1
ATOM 565 C C . ARG A 1 71 ? -4.632 -2.679 8.047 1.00 96.94 71 ARG A C 1
ATOM 567 O O . ARG A 1 71 ? -3.933 -2.040 8.835 1.00 96.94 71 ARG A O 1
ATOM 574 N N . PRO A 1 72 ? -5.893 -3.025 8.361 1.00 95.12 72 PRO A N 1
ATOM 575 C CA . PRO A 1 72 ? -6.436 -2.783 9.691 1.00 95.12 72 PRO A CA 1
ATOM 576 C C . PRO A 1 72 ? -5.724 -3.657 10.730 1.00 95.12 72 PRO A C 1
ATOM 578 O O . PRO A 1 72 ? -5.565 -4.864 10.548 1.00 95.12 72 PRO A O 1
ATOM 581 N N . ILE A 1 73 ? -5.337 -3.057 11.851 1.00 91.56 73 ILE A N 1
ATOM 582 C CA . ILE A 1 73 ? -4.870 -3.793 13.024 1.00 91.56 73 ILE A CA 1
ATOM 583 C C . ILE A 1 73 ? -6.117 -4.358 13.701 1.00 91.56 73 ILE A C 1
ATOM 585 O O . ILE A 1 73 ? -6.965 -3.589 14.162 1.00 91.56 73 ILE A O 1
ATOM 589 N N . GLN A 1 74 ? -6.238 -5.685 13.781 1.00 82.31 74 GLN A N 1
ATOM 590 C CA . GLN A 1 74 ? -7.237 -6.289 14.659 1.00 82.31 74 GLN A CA 1
ATOM 591 C C . GLN A 1 74 ? -6.912 -5.859 16.092 1.00 82.31 74 GLN A C 1
ATOM 593 O O . GLN A 1 74 ? -5.844 -6.164 16.621 1.00 82.31 74 GLN A O 1
ATOM 598 N N . GLY A 1 75 ? -7.796 -5.051 16.682 1.00 64.88 75 GLY A N 1
ATOM 599 C CA . GLY A 1 75 ? -7.693 -4.682 18.087 1.00 64.88 75 GLY A CA 1
ATOM 600 C C . GLY A 1 75 ? -7.773 -5.951 18.927 1.00 64.88 75 GLY A C 1
ATOM 601 O O . GLY A 1 75 ? -8.750 -6.683 18.797 1.00 64.88 75 GLY A O 1
ATOM 602 N N . GLY A 1 76 ? -6.725 -6.219 19.710 1.00 47.38 76 GLY A N 1
ATOM 603 C CA . GLY A 1 76 ? -6.785 -7.192 20.801 1.00 47.38 76 GLY A CA 1
ATOM 604 C C . GLY A 1 76 ? -7.746 -6.751 21.893 1.00 47.38 76 GLY A C 1
ATOM 605 O O . GLY A 1 76 ? -8.004 -5.526 21.986 1.00 47.38 76 GLY A O 1
#

Radius of gyration: 26.77 Å; chains: 1; bounding box: 57×30×74 Å

Sequence (76 aa):
MRPRAESAAWRRTLQSRIMSSPGVTRWEYLTAPLLIHNTKAILDNFGRDGWELVTVTTGANPEQLVAFFKRPIQGG

InterPro domains:
  IPR025234 YjzH-like [PF13783] (39-72)

Organism: NCBI:txid1123024

pLDDT: mean 81.71, std 18.78, range [42.94, 98.5]